Protein AF-A0A535X3W3-F1 (afdb_monomer)

Solvent-accessible surface area (backbone atoms only — not comparable to full-atom values): 7397 Å² total; per-residue (Å²): 134,86,82,69,68,71,63,60,55,57,52,49,55,54,51,51,53,52,50,52,51,52,51,51,50,51,51,53,51,51,52,51,52,49,53,52,49,50,58,52,49,53,58,47,47,48,68,76,55,62,75,70,70,44,73,43,76,76,86,90,43,33,30,26,40,31,71,44,58,53,70,74,70,71,44,76,45,76,47,63,90,98,48,28,25,73,81,39,54,78,69,50,43,63,63,50,21,76,76,15,16,29,31,32,32,21,58,62,62,25,76,80,12,37,67,57,76,82,79,91,43,73,74,55,53,65,70,76,102

Secondary structure (DSSP, 8-state):
-PPPHHHHHHHHHHHHHHHHHHHHHHHHHHHHHHHHHHHHHHHHHHHHSPPSSEEEESSSSEEEEEEES-SSSPEEEE--TT--THHHHTTTHHHHTTTS-EEEE--TTSTTSPPPPSS--HHHHHHH-

pLDDT: mean 90.72, std 10.89, range [52.28, 98.62]

Sequence (129 aa):
MPRNPARHWRTRIGQIGRGLIVALGLLVVLGGVGAVYESVAEAADVRAFPPPGGMIDVGGYRLHLNCVGAGSPTVVIEAGWGDSSGSWSSWVQPGVARTTRVCTYDRAGMGYSDSGPLPRTADRFAREL

Structure (mmCIF, N/CA/C/O backbone):
data_AF-A0A535X3W3-F1
#
_entry.id   AF-A0A535X3W3-F1
#
loop_
_atom_site.group_PDB
_atom_site.id
_atom_site.type_symbol
_atom_site.label_atom_id
_atom_site.label_alt_id
_atom_site.label_comp_id
_atom_site.label_as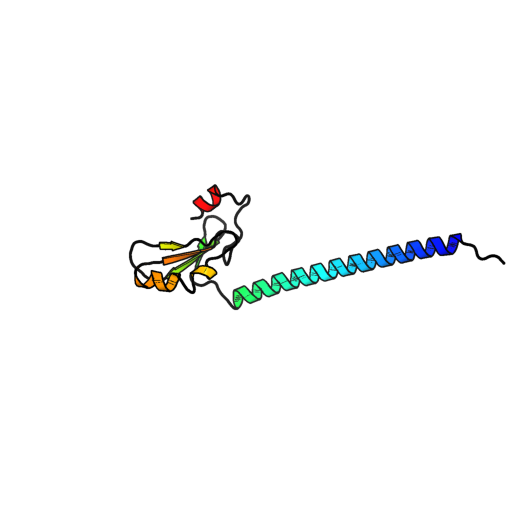ym_id
_atom_site.label_entity_id
_atom_site.label_seq_id
_atom_site.pdbx_PDB_ins_code
_atom_site.Cartn_x
_atom_site.Cartn_y
_atom_site.Cartn_z
_atom_site.occupancy
_atom_site.B_iso_or_equiv
_atom_site.auth_seq_id
_atom_site.auth_comp_id
_atom_site.auth_asym_id
_atom_site.auth_atom_id
_atom_site.pdbx_PDB_model_num
ATOM 1 N N . MET A 1 1 ? 44.711 24.509 -56.610 1.00 52.28 1 MET A N 1
ATOM 2 C CA . MET A 1 1 ? 43.778 23.355 -56.574 1.00 52.28 1 MET A CA 1
ATOM 3 C C . MET A 1 1 ? 42.605 23.687 -55.652 1.00 52.28 1 MET A C 1
ATOM 5 O O . MET A 1 1 ? 42.855 23.872 -54.464 1.00 52.28 1 MET A O 1
ATOM 9 N N . PRO A 1 2 ? 41.360 23.826 -56.146 1.00 58.44 2 PRO A N 1
ATOM 10 C CA . PRO A 1 2 ? 40.219 24.142 -55.288 1.00 58.44 2 PRO A CA 1
ATOM 11 C C . PRO A 1 2 ? 39.784 22.903 -54.487 1.00 58.44 2 PRO A C 1
ATOM 13 O O . PRO A 1 2 ? 39.638 21.808 -55.030 1.00 58.44 2 PRO A O 1
ATOM 16 N N . ARG A 1 3 ? 39.609 23.057 -53.170 1.00 61.50 3 ARG A N 1
ATOM 17 C CA . ARG A 1 3 ? 39.137 21.985 -52.278 1.00 61.50 3 ARG A CA 1
ATOM 18 C C . ARG A 1 3 ? 37.646 21.723 -52.536 1.00 61.50 3 ARG A C 1
ATOM 20 O O . ARG A 1 3 ? 36.840 22.635 -52.408 1.00 61.50 3 ARG A O 1
ATOM 27 N N . ASN A 1 4 ? 37.283 20.482 -52.872 1.00 56.00 4 ASN A N 1
ATOM 28 C CA . ASN A 1 4 ? 35.902 20.079 -53.175 1.00 56.00 4 ASN A CA 1
ATOM 29 C C . ASN A 1 4 ? 34.976 20.204 -51.934 1.00 56.00 4 ASN A C 1
ATOM 31 O O . ASN A 1 4 ? 35.195 19.492 -50.944 1.00 56.00 4 ASN A O 1
ATOM 35 N N . PRO A 1 5 ? 33.927 21.050 -51.974 1.00 60.56 5 PRO A N 1
ATOM 36 C CA . PRO A 1 5 ? 33.033 21.279 -50.844 1.00 60.56 5 PRO A CA 1
ATOM 37 C C . PRO A 1 5 ? 32.089 20.097 -50.530 1.00 60.56 5 PRO A C 1
ATOM 39 O O . PRO A 1 5 ? 31.682 19.898 -49.390 1.00 60.56 5 PRO A O 1
ATOM 42 N N . ALA A 1 6 ? 31.798 19.216 -51.487 1.00 60.09 6 ALA A N 1
ATOM 43 C CA . ALA A 1 6 ? 30.881 1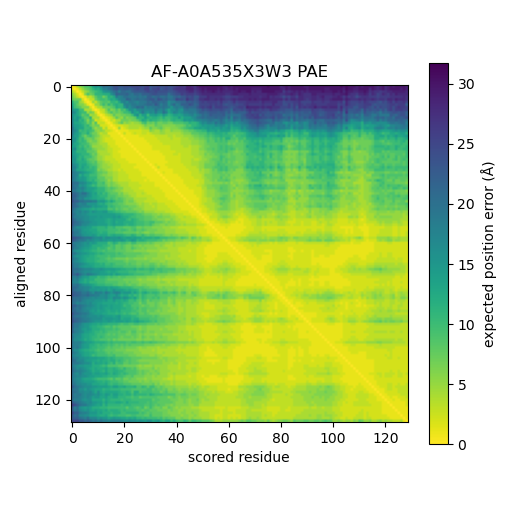8.095 -51.251 1.00 60.09 6 ALA A CA 1
ATOM 44 C C . ALA A 1 6 ? 31.440 17.043 -50.267 1.00 60.09 6 ALA A C 1
ATOM 46 O O . ALA A 1 6 ? 30.690 16.309 -49.619 1.00 60.09 6 ALA A O 1
ATOM 47 N N . ARG A 1 7 ? 32.771 16.966 -50.118 1.00 59.34 7 ARG A N 1
ATOM 48 C CA . ARG A 1 7 ? 33.431 15.972 -49.258 1.00 59.34 7 ARG A CA 1
ATOM 49 C C . ARG A 1 7 ? 33.328 16.311 -47.768 1.00 59.34 7 ARG A C 1
ATOM 51 O O . ARG A 1 7 ? 33.191 15.393 -46.968 1.00 59.34 7 ARG A O 1
ATOM 58 N N . HIS A 1 8 ? 33.340 17.596 -47.397 1.00 55.44 8 HIS A N 1
ATOM 59 C CA . HIS A 1 8 ? 33.221 18.005 -45.990 1.00 55.44 8 HIS A CA 1
ATOM 60 C C . HIS A 1 8 ? 31.779 17.905 -45.467 1.00 55.44 8 HIS A C 1
ATOM 62 O O . HIS A 1 8 ? 31.572 17.638 -44.284 1.00 55.44 8 HIS A O 1
ATOM 68 N N . TRP A 1 9 ? 30.782 18.072 -46.342 1.00 57.53 9 TRP A N 1
ATOM 69 C CA . TRP A 1 9 ? 29.365 17.938 -45.996 1.00 57.53 9 TRP A CA 1
ATOM 70 C C . TRP A 1 9 ? 29.004 16.489 -45.627 1.00 57.53 9 TRP A C 1
ATOM 72 O O . TRP A 1 9 ? 28.395 16.236 -44.588 1.00 57.53 9 TRP A O 1
ATOM 82 N N . ARG A 1 10 ? 29.458 15.510 -46.424 1.00 62.44 10 ARG A N 1
ATOM 83 C CA . ARG A 1 10 ? 29.199 14.075 -46.185 1.00 62.44 10 ARG A CA 1
ATOM 84 C C . ARG A 1 10 ? 29.857 13.554 -44.901 1.00 62.44 10 ARG A C 1
ATOM 86 O O . ARG A 1 10 ? 29.255 12.753 -44.191 1.00 62.44 10 ARG A O 1
ATOM 93 N N . THR A 1 11 ? 31.059 14.026 -44.563 1.00 64.94 11 THR A N 1
ATOM 94 C CA . THR A 1 11 ? 31.745 13.633 -43.319 1.00 64.94 11 THR A CA 1
ATOM 95 C C . THR A 1 11 ? 31.099 14.237 -42.075 1.00 64.94 11 THR A C 1
ATOM 97 O O . THR A 1 11 ? 31.020 13.556 -41.057 1.00 64.94 11 THR A O 1
ATOM 100 N N . ARG A 1 12 ? 30.587 15.474 -42.156 1.00 68.44 12 ARG A N 1
ATOM 101 C CA . ARG A 1 12 ? 29.890 16.131 -41.038 1.00 68.44 12 ARG A CA 1
ATOM 102 C C . ARG A 1 12 ? 28.556 15.453 -40.711 1.00 68.44 12 ARG A C 1
ATOM 104 O O . ARG A 1 12 ? 28.289 15.209 -39.541 1.00 68.44 12 ARG A O 1
ATOM 111 N N . ILE A 1 13 ? 27.773 15.053 -41.719 1.00 74.62 13 ILE A N 1
ATOM 112 C CA . ILE A 1 13 ? 26.534 14.273 -41.512 1.00 74.62 13 ILE A CA 1
ATOM 113 C C . ILE A 1 13 ? 26.830 12.921 -40.843 1.00 74.62 13 ILE A C 1
ATOM 115 O O . ILE A 1 13 ? 26.158 12.547 -39.884 1.00 74.62 13 ILE A O 1
ATOM 119 N N . GLY A 1 14 ? 27.867 12.205 -41.293 1.00 74.25 14 GLY A N 1
ATOM 120 C CA . GLY A 1 14 ? 28.263 10.929 -40.685 1.00 74.25 14 GLY A CA 1
ATOM 121 C C . GLY A 1 14 ? 28.781 11.063 -39.245 1.00 74.25 14 GLY A C 1
ATOM 122 O O . GLY A 1 14 ? 28.538 10.186 -38.418 1.00 74.25 14 GLY A O 1
ATOM 123 N N . GLN A 1 15 ? 29.466 12.164 -38.924 1.00 77.75 15 GLN A N 1
ATOM 124 C CA . GLN A 1 15 ? 29.920 12.470 -37.562 1.00 77.75 15 GLN A CA 1
ATOM 125 C C . GLN A 1 15 ? 28.752 12.802 -36.624 1.00 77.75 15 GLN A C 1
ATOM 127 O O . GLN A 1 15 ? 28.727 12.296 -35.505 1.00 77.75 15 GLN A O 1
ATOM 132 N N . ILE A 1 16 ? 27.765 13.575 -37.088 1.00 84.94 16 ILE A N 1
ATOM 133 C CA . ILE A 1 16 ? 26.547 13.876 -36.319 1.00 84.94 16 ILE A CA 1
ATOM 134 C C . ILE A 1 16 ? 25.748 12.592 -36.057 1.00 84.94 16 ILE A C 1
ATOM 136 O O . ILE A 1 16 ? 25.382 12.330 -34.916 1.00 84.94 16 ILE A O 1
ATOM 140 N N . GLY A 1 17 ? 25.548 11.746 -37.075 1.00 85.94 17 GLY A N 1
ATOM 141 C CA . GLY A 1 17 ? 24.847 10.466 -36.915 1.00 85.94 17 GLY A CA 1
ATOM 142 C C . GLY A 1 17 ? 25.527 9.529 -35.909 1.00 85.94 17 GLY A C 1
ATOM 143 O O . GLY A 1 17 ? 24.862 8.953 -35.053 1.00 85.94 17 GLY A O 1
ATOM 144 N N . ARG A 1 18 ? 26.864 9.434 -35.941 1.00 90.81 18 ARG A N 1
ATOM 145 C CA . ARG A 1 18 ? 27.639 8.685 -34.934 1.00 90.81 18 ARG A CA 1
ATOM 146 C C . ARG A 1 18 ? 27.489 9.268 -33.529 1.00 90.81 18 ARG A C 1
ATOM 148 O O . ARG A 1 18 ? 27.309 8.504 -32.587 1.00 90.81 18 ARG A O 1
ATOM 155 N N . GLY A 1 19 ? 27.531 10.594 -33.394 1.00 92.69 19 GLY A N 1
ATOM 156 C CA . GLY A 1 19 ? 27.316 11.274 -32.115 1.00 92.69 19 GLY A CA 1
ATOM 157 C C . GLY A 1 19 ? 25.935 10.986 -31.523 1.00 92.69 19 GLY A C 1
ATOM 158 O O . GLY A 1 19 ? 25.837 10.665 -30.343 1.00 92.69 19 GLY A O 1
ATOM 159 N N . LEU A 1 20 ? 24.884 11.011 -32.348 1.00 95.62 20 LEU A N 1
ATOM 160 C CA . LEU A 1 20 ? 23.515 10.694 -31.925 1.00 95.62 20 LEU A CA 1
ATOM 161 C C . LEU A 1 20 ? 23.358 9.236 -31.475 1.00 95.62 20 LEU A C 1
ATOM 163 O O . LEU A 1 20 ? 22.709 8.985 -30.465 1.00 95.62 20 LEU A O 1
ATOM 167 N N . ILE A 1 21 ? 23.979 8.282 -32.175 1.00 96.06 21 ILE A N 1
ATOM 168 C CA . ILE A 1 21 ? 23.950 6.862 -31.782 1.00 96.06 21 ILE A CA 1
ATOM 169 C C . ILE A 1 21 ? 24.644 6.656 -30.433 1.00 96.06 21 ILE A C 1
ATOM 171 O O . ILE A 1 21 ? 24.117 5.951 -29.577 1.00 96.06 21 ILE A O 1
ATOM 175 N N . VAL A 1 22 ? 25.805 7.285 -30.223 1.00 96.69 22 VAL A N 1
ATOM 176 C CA . VAL A 1 22 ? 26.514 7.212 -28.937 1.00 96.69 22 VAL A CA 1
ATOM 177 C C . VAL A 1 22 ? 25.677 7.839 -27.825 1.00 96.69 22 VAL A C 1
ATOM 179 O O . VAL A 1 22 ? 25.529 7.229 -26.770 1.00 96.69 22 VAL A O 1
ATOM 182 N N . ALA A 1 23 ? 25.086 9.012 -28.062 1.00 96.94 23 ALA A N 1
ATOM 183 C CA . ALA A 1 23 ? 24.228 9.674 -27.083 1.00 96.94 23 ALA A CA 1
ATOM 184 C C . ALA A 1 23 ? 23.010 8.812 -26.715 1.00 96.94 23 ALA A C 1
ATOM 186 O O . ALA A 1 23 ? 22.717 8.636 -25.536 1.00 96.94 23 ALA A O 1
ATOM 187 N N . LEU A 1 24 ? 22.346 8.211 -27.708 1.00 97.69 24 LEU A N 1
ATOM 188 C CA . LEU A 1 24 ? 21.231 7.294 -27.479 1.00 97.69 24 LEU A CA 1
ATOM 189 C C . LEU A 1 24 ? 21.671 6.052 -26.693 1.00 97.69 24 LEU A C 1
ATOM 191 O O . LEU A 1 24 ? 20.998 5.662 -25.745 1.00 97.69 24 LEU A O 1
ATOM 195 N N . GLY A 1 25 ? 22.818 5.464 -27.041 1.00 97.81 25 GLY A N 1
ATOM 196 C CA . GLY A 1 25 ? 23.385 4.334 -26.306 1.00 97.81 25 GLY A CA 1
ATOM 197 C C . GLY A 1 25 ? 23.667 4.675 -24.842 1.00 97.81 25 GLY A C 1
ATOM 198 O O . GLY A 1 25 ? 23.304 3.906 -23.957 1.00 97.81 25 GLY A O 1
ATOM 199 N N . LEU A 1 26 ? 24.239 5.852 -24.570 1.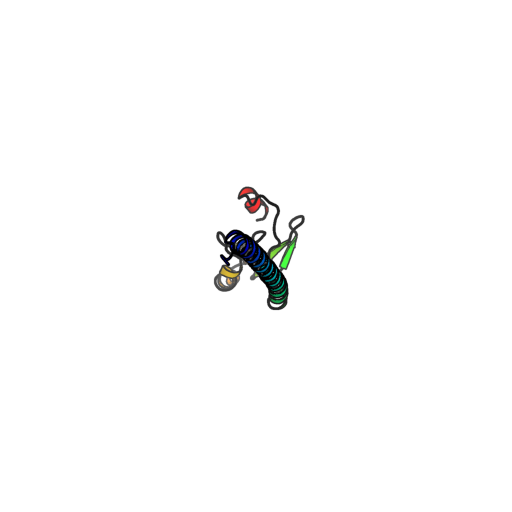00 98.12 26 LEU A N 1
ATOM 200 C CA . LEU A 1 26 ? 24.482 6.328 -23.206 1.00 98.12 26 LEU A CA 1
ATOM 201 C C . LEU A 1 26 ? 23.182 6.535 -22.422 1.00 98.12 26 LEU A C 1
ATOM 203 O O . LEU A 1 26 ? 23.124 6.163 -21.254 1.00 98.12 26 LEU A O 1
ATOM 207 N N . LEU A 1 27 ? 22.134 7.073 -23.053 1.00 98.12 27 LEU A N 1
ATOM 208 C CA . LEU A 1 27 ? 20.822 7.229 -22.417 1.00 98.12 27 LEU A CA 1
ATOM 209 C C . LEU A 1 27 ? 20.189 5.878 -22.068 1.00 98.12 27 LEU A C 1
ATOM 211 O O . LEU A 1 27 ? 19.656 5.723 -20.972 1.00 98.12 27 LEU A O 1
ATOM 215 N N . VAL A 1 28 ? 20.288 4.888 -22.960 1.00 98.19 28 VAL A N 1
ATOM 216 C CA . VAL A 1 28 ? 19.799 3.524 -22.698 1.00 98.19 28 VAL A CA 1
ATOM 217 C C . VAL A 1 28 ? 20.572 2.880 -21.548 1.00 98.19 28 VAL A C 1
ATOM 219 O O . VAL A 1 28 ? 19.961 2.291 -20.661 1.00 98.19 28 VAL A O 1
ATOM 222 N N . VAL A 1 29 ? 21.901 3.025 -21.523 1.00 98.12 29 VAL A N 1
ATOM 223 C CA . VAL A 1 29 ? 22.732 2.512 -20.425 1.00 98.12 29 VAL A CA 1
ATOM 224 C C . VAL A 1 29 ? 22.363 3.185 -19.106 1.00 98.12 29 VAL A C 1
ATOM 226 O O . VAL A 1 29 ? 22.166 2.490 -18.115 1.00 98.12 29 VAL A O 1
ATOM 229 N N . LEU A 1 30 ? 22.216 4.512 -19.086 1.00 98.06 30 LEU A N 1
ATOM 230 C CA . LEU A 1 30 ? 21.840 5.248 -17.879 1.00 98.06 30 LEU A CA 1
ATOM 231 C C . LEU A 1 30 ? 20.458 4.822 -17.364 1.00 98.06 30 LEU A C 1
ATOM 233 O O . LEU A 1 30 ? 20.308 4.575 -16.171 1.00 98.06 30 LEU A O 1
ATOM 237 N N . GLY A 1 31 ? 19.473 4.684 -18.257 1.00 98.00 31 GLY A N 1
ATOM 238 C CA . GLY A 1 31 ? 18.139 4.197 -17.905 1.00 98.00 31 GLY A CA 1
ATOM 239 C C . GLY A 1 31 ? 18.162 2.765 -17.367 1.00 98.00 31 GLY A C 1
ATOM 240 O O . GLY A 1 31 ? 17.531 2.481 -16.354 1.00 98.00 31 GLY A O 1
ATOM 241 N N . GLY A 1 32 ? 18.947 1.879 -17.988 1.00 98.00 32 GLY A N 1
ATOM 242 C CA . GLY A 1 32 ? 19.130 0.505 -17.519 1.00 98.00 32 GLY A CA 1
ATOM 243 C C . GLY A 1 32 ? 19.788 0.430 -16.139 1.00 98.00 32 GLY A C 1
ATOM 244 O O . GLY A 1 32 ? 19.315 -0.304 -15.276 1.00 98.00 32 GLY A O 1
ATOM 245 N N . VAL A 1 33 ? 20.837 1.224 -15.900 1.00 98.12 33 VAL A N 1
ATOM 246 C CA . VAL A 1 33 ? 21.478 1.335 -14.578 1.00 98.12 33 VAL A CA 1
ATOM 247 C C . VAL A 1 33 ? 20.491 1.864 -13.539 1.00 98.12 33 VAL A C 1
ATOM 249 O O . VAL A 1 33 ? 20.424 1.309 -12.446 1.00 98.12 33 VAL A O 1
ATOM 252 N N . GLY A 1 34 ? 19.703 2.886 -13.885 1.00 97.81 34 GLY A N 1
ATOM 253 C CA . GLY A 1 34 ? 18.662 3.431 -13.013 1.00 97.81 34 GLY A CA 1
ATOM 254 C C . GLY A 1 34 ? 17.620 2.385 -12.616 1.00 97.81 34 GLY A C 1
ATOM 255 O O . GLY A 1 34 ? 17.368 2.212 -11.430 1.00 97.81 34 GLY A O 1
ATOM 256 N N . ALA A 1 35 ? 17.092 1.626 -13.580 1.00 96.69 35 ALA A N 1
ATOM 257 C CA . ALA A 1 35 ? 16.097 0.584 -13.319 1.00 96.69 35 ALA A CA 1
ATOM 258 C C . ALA A 1 35 ? 16.647 -0.556 -12.443 1.00 96.69 35 ALA A C 1
ATOM 260 O O . ALA A 1 35 ? 15.974 -1.027 -11.527 1.00 96.69 35 ALA A O 1
ATOM 261 N N . VAL A 1 36 ? 17.892 -0.989 -12.687 1.00 97.31 36 VAL A N 1
ATOM 262 C CA . VAL A 1 36 ? 18.535 -1.995 -11.828 1.00 97.31 36 VAL A CA 1
ATOM 263 C C . VAL A 1 36 ? 18.731 -1.442 -10.421 1.00 97.31 36 VAL A C 1
ATOM 265 O O . VAL A 1 36 ? 18.397 -2.124 -9.455 1.00 97.31 36 VAL A O 1
ATOM 268 N N . TYR A 1 37 ? 19.232 -0.212 -10.295 1.00 97.12 37 TYR A N 1
ATOM 269 C CA . TYR A 1 37 ? 19.415 0.432 -8.999 1.00 97.12 37 TYR A CA 1
ATOM 270 C C . TYR A 1 37 ? 18.101 0.509 -8.213 1.00 97.12 37 TYR A C 1
ATOM 272 O O . TYR A 1 37 ? 18.079 0.079 -7.065 1.00 97.12 37 TYR A O 1
ATOM 280 N N . GLU A 1 38 ? 17.017 0.975 -8.840 1.00 95.44 38 GLU A N 1
ATOM 281 C CA . GLU A 1 38 ? 15.686 1.060 -8.227 1.00 95.44 38 GLU A CA 1
ATOM 282 C C . GLU A 1 38 ? 15.210 -0.312 -7.732 1.00 95.44 38 GLU A C 1
ATOM 284 O O . GLU A 1 38 ? 14.902 -0.460 -6.554 1.00 95.44 38 GLU A O 1
ATOM 289 N N . SER A 1 39 ? 15.275 -1.345 -8.579 1.00 93.44 39 SER A N 1
ATOM 290 C CA . SER A 1 39 ? 14.842 -2.699 -8.198 1.00 93.44 39 SER A CA 1
ATOM 291 C C . SER A 1 39 ? 15.642 -3.302 -7.032 1.00 93.44 39 SER A C 1
ATOM 293 O O . SER A 1 39 ? 15.100 -4.024 -6.194 1.00 93.44 39 SER A O 1
ATOM 295 N N . VAL A 1 40 ? 16.948 -3.016 -6.961 1.00 94.56 40 VAL A N 1
ATOM 296 C CA . VAL A 1 40 ? 17.817 -3.499 -5.880 1.00 94.56 40 VAL A CA 1
ATOM 297 C C . VAL A 1 40 ? 17.580 -2.705 -4.598 1.00 94.56 40 VAL A C 1
ATOM 299 O O . VAL A 1 40 ? 17.551 -3.300 -3.521 1.00 94.56 40 VAL A O 1
ATOM 302 N N . ALA A 1 41 ? 17.413 -1.386 -4.709 1.00 93.88 41 ALA A N 1
ATOM 303 C CA . ALA A 1 41 ? 17.136 -0.506 -3.582 1.00 93.88 41 ALA A CA 1
ATOM 304 C C . ALA A 1 41 ? 15.787 -0.847 -2.935 1.00 93.88 41 ALA A C 1
ATOM 306 O O . ALA A 1 41 ? 15.746 -1.072 -1.731 1.00 93.88 41 ALA A O 1
ATOM 307 N N . GLU A 1 42 ? 14.727 -1.025 -3.727 1.00 88.19 42 GLU A N 1
ATOM 308 C CA . GLU A 1 42 ? 13.403 -1.432 -3.237 1.00 88.19 42 GLU A CA 1
ATOM 309 C C . GLU A 1 42 ? 13.468 -2.771 -2.485 1.00 88.19 42 GLU A C 1
ATOM 311 O O . GLU A 1 42 ? 12.972 -2.908 -1.364 1.00 88.19 42 GLU A O 1
ATOM 316 N N . 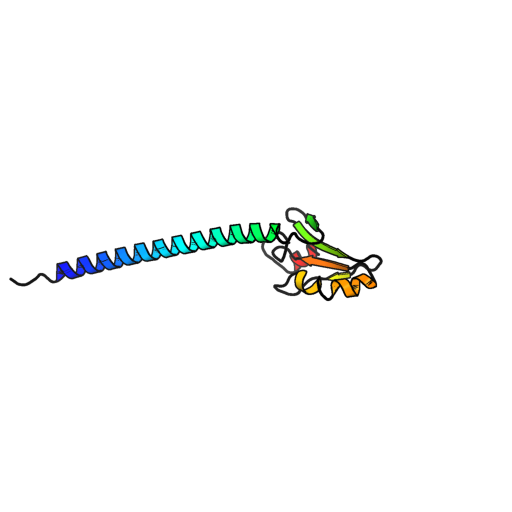ALA A 1 43 ? 14.161 -3.763 -3.054 1.00 87.44 43 ALA A N 1
ATOM 317 C CA . ALA A 1 43 ? 14.342 -5.057 -2.403 1.00 87.44 43 ALA A CA 1
ATOM 318 C C . ALA A 1 43 ? 15.162 -4.968 -1.104 1.00 87.44 43 ALA A C 1
ATOM 320 O O . ALA A 1 43 ? 14.971 -5.788 -0.200 1.00 87.44 43 ALA A O 1
ATOM 321 N N . ALA A 1 44 ? 16.097 -4.021 -1.008 1.00 91.56 44 ALA A N 1
ATOM 322 C CA . ALA A 1 44 ? 16.853 -3.763 0.211 1.00 91.56 44 ALA A CA 1
ATOM 323 C C . ALA A 1 44 ? 15.989 -3.058 1.268 1.00 91.56 44 ALA A C 1
ATOM 325 O O . ALA A 1 44 ? 16.009 -3.475 2.427 1.00 91.56 44 ALA A O 1
ATOM 326 N N . ASP A 1 45 ? 15.184 -2.074 0.868 1.00 89.38 45 ASP A N 1
ATOM 327 C CA . ASP A 1 45 ? 14.290 -1.325 1.752 1.00 89.38 45 ASP A CA 1
ATOM 328 C C . ASP A 1 45 ? 13.235 -2.235 2.386 1.00 89.38 45 ASP A C 1
ATOM 330 O O . ASP A 1 45 ? 13.079 -2.225 3.605 1.00 89.38 45 ASP A O 1
ATOM 334 N N . VAL A 1 46 ? 12.598 -3.120 1.610 1.00 85.12 46 VAL A N 1
ATOM 335 C CA . VAL A 1 46 ? 11.630 -4.105 2.139 1.00 85.12 46 VAL A CA 1
ATOM 336 C C . VAL A 1 46 ? 12.262 -5.034 3.184 1.00 85.12 46 VAL A C 1
ATOM 338 O O . VAL A 1 46 ? 11.598 -5.466 4.128 1.00 85.12 46 VAL A O 1
ATOM 341 N N . ARG A 1 47 ? 13.555 -5.357 3.045 1.00 87.62 47 ARG A N 1
ATOM 342 C CA . ARG A 1 47 ? 14.282 -6.190 4.020 1.00 87.62 47 ARG A CA 1
ATOM 343 C C . ARG A 1 47 ? 14.670 -5.408 5.269 1.00 87.62 47 ARG A C 1
ATOM 345 O O . ARG A 1 47 ? 14.659 -5.978 6.357 1.00 87.62 47 ARG A O 1
ATOM 352 N N . ALA A 1 48 ? 15.052 -4.144 5.111 1.00 92.12 48 ALA A N 1
ATOM 353 C CA . ALA A 1 48 ? 15.433 -3.274 6.218 1.00 92.12 48 ALA A CA 1
ATOM 354 C C . ALA A 1 48 ? 14.215 -2.824 7.042 1.00 92.12 48 ALA A C 1
ATOM 356 O O . ALA A 1 48 ? 14.314 -2.687 8.262 1.00 92.12 48 ALA A O 1
ATOM 357 N N . PHE A 1 49 ? 13.068 -2.646 6.385 1.00 88.50 49 PHE A N 1
ATOM 358 C CA . PHE A 1 49 ? 11.826 -2.138 6.960 1.00 88.50 49 PHE A CA 1
ATOM 359 C C . PHE A 1 49 ? 10.661 -3.076 6.612 1.00 88.50 49 PHE A C 1
ATOM 361 O O . PHE A 1 49 ? 9.836 -2.759 5.753 1.00 88.50 49 PHE A O 1
ATOM 368 N N . PRO A 1 50 ? 10.582 -4.259 7.247 1.00 89.44 50 PRO A N 1
ATOM 369 C CA . PRO A 1 50 ? 9.492 -5.185 6.982 1.00 89.44 50 PRO A CA 1
ATOM 370 C C . PRO A 1 50 ? 8.135 -4.572 7.379 1.00 89.44 50 PRO A C 1
ATOM 372 O O . PRO A 1 50 ? 8.060 -3.843 8.375 1.00 89.44 50 PRO A O 1
ATOM 375 N N . PRO A 1 51 ? 7.049 -4.897 6.651 1.00 90.19 51 PRO A N 1
ATOM 376 C CA . PRO A 1 51 ? 5.717 -4.385 6.948 1.00 90.19 51 PRO A CA 1
ATOM 377 C C . PRO A 1 51 ? 5.285 -4.735 8.380 1.00 90.19 51 PRO A C 1
ATOM 379 O O . PRO A 1 51 ? 5.309 -5.913 8.750 1.00 90.19 51 PRO A O 1
ATOM 382 N N . PRO A 1 52 ? 4.831 -3.763 9.193 1.00 92.69 52 PRO A N 1
ATOM 383 C CA . PRO A 1 52 ? 4.246 -4.063 10.496 1.00 92.69 52 PRO A CA 1
ATOM 384 C C . PRO A 1 52 ? 2.905 -4.787 10.321 1.00 92.69 52 PRO A C 1
ATOM 386 O O . PRO A 1 52 ? 2.136 -4.440 9.436 1.00 92.69 52 PRO A O 1
ATOM 389 N N . GLY A 1 53 ? 2.570 -5.762 11.163 1.00 94.12 53 GLY A N 1
ATOM 390 C CA . GLY A 1 53 ? 1.328 -6.527 10.997 1.00 94.12 53 GLY A CA 1
ATOM 391 C C . GLY A 1 53 ? 1.483 -7.667 9.988 1.00 94.12 53 GLY A C 1
ATOM 392 O O . GLY A 1 53 ? 2.348 -8.520 10.176 1.00 94.12 53 GLY A O 1
ATOM 393 N N . GLY A 1 54 ? 0.621 -7.735 8.968 1.00 95.12 54 GLY A N 1
ATOM 394 C CA . GLY A 1 54 ? 0.602 -8.865 8.037 1.00 95.12 54 GLY A CA 1
ATOM 395 C C . GLY A 1 54 ? 0.106 -8.545 6.628 1.00 95.12 54 GLY A C 1
ATOM 396 O O . GLY A 1 54 ? -0.513 -7.515 6.379 1.00 95.12 54 GLY A O 1
ATOM 397 N N . MET A 1 55 ? 0.384 -9.478 5.715 1.00 96.31 55 MET A N 1
ATOM 398 C CA . MET A 1 55 ? -0.067 -9.467 4.322 1.00 96.31 55 MET A CA 1
ATOM 399 C C . MET A 1 55 ? -1.225 -10.457 4.158 1.00 96.31 55 MET A C 1
ATOM 401 O O . MET A 1 55 ? -1.050 -11.649 4.409 1.00 96.31 55 MET A O 1
ATOM 405 N N . ILE A 1 56 ? -2.395 -9.975 3.746 1.00 95.88 56 ILE A N 1
ATOM 406 C CA . ILE A 1 56 ? -3.645 -10.733 3.646 1.00 95.88 56 ILE A CA 1
ATOM 407 C C . ILE A 1 56 ? -3.945 -11.032 2.178 1.00 95.88 56 ILE A C 1
ATOM 409 O O . ILE A 1 56 ? -4.084 -10.106 1.388 1.00 95.88 56 ILE A O 1
ATOM 413 N N . ASP A 1 57 ? -4.047 -12.308 1.806 1.00 95.44 57 ASP A N 1
ATOM 414 C CA . ASP A 1 57 ? -4.454 -12.715 0.453 1.00 95.44 57 ASP A CA 1
ATOM 415 C C . ASP A 1 57 ? -5.940 -12.405 0.220 1.00 95.44 57 ASP A C 1
ATOM 417 O O . ASP A 1 57 ? -6.799 -12.837 0.992 1.00 95.44 57 ASP A O 1
ATOM 421 N N . VAL A 1 58 ? -6.231 -11.660 -0.849 1.00 93.75 58 VAL A N 1
ATOM 422 C CA . VAL A 1 58 ? -7.587 -11.259 -1.259 1.00 93.75 58 VAL A CA 1
ATOM 423 C C . VAL A 1 58 ? -7.999 -11.855 -2.611 1.00 93.75 58 VAL A C 1
ATOM 425 O O . VAL A 1 58 ? -8.856 -11.316 -3.310 1.00 93.75 58 VAL A O 1
ATOM 428 N N . GLY A 1 59 ? -7.409 -12.992 -2.988 1.00 89.69 59 GLY A N 1
ATOM 429 C CA . GLY A 1 59 ? -7.766 -13.731 -4.200 1.00 89.69 59 GLY A CA 1
ATOM 430 C C . GLY A 1 59 ? -6.822 -13.462 -5.368 1.00 89.69 59 GLY A C 1
ATOM 431 O O . GLY A 1 59 ? -7.274 -13.188 -6.480 1.00 89.69 59 GLY A O 1
ATOM 432 N N . GLY A 1 60 ? -5.511 -13.555 -5.119 1.00 92.94 60 GLY A N 1
ATOM 433 C CA . GLY A 1 60 ? -4.469 -13.500 -6.159 1.00 92.94 60 GLY A CA 1
ATOM 434 C C . GLY A 1 60 ? -3.445 -12.374 -6.000 1.00 92.94 60 GLY A C 1
ATOM 435 O O . GLY A 1 60 ? -2.491 -12.304 -6.769 1.00 92.94 60 GLY A O 1
ATOM 436 N N . TYR A 1 61 ? -3.632 -11.508 -5.009 1.00 95.44 61 TYR A N 1
ATOM 437 C CA . TYR A 1 61 ? -2.684 -10.489 -4.559 1.00 95.44 61 TYR A CA 1
ATOM 438 C C . TYR A 1 61 ? -2.915 -10.258 -3.068 1.00 95.44 61 TYR A C 1
ATOM 440 O O . TYR A 1 61 ? -3.976 -10.607 -2.540 1.00 95.44 61 TYR A O 1
ATOM 448 N N . ARG A 1 62 ? -1.918 -9.708 -2.377 1.00 96.62 62 ARG A N 1
ATOM 449 C CA . ARG A 1 62 ? -1.981 -9.508 -0.931 1.00 96.62 62 ARG A CA 1
ATOM 450 C C . ARG A 1 62 ? -2.082 -8.035 -0.577 1.00 96.62 62 ARG A C 1
ATOM 452 O O . ARG A 1 62 ? -1.382 -7.203 -1.151 1.00 96.62 62 ARG A O 1
ATOM 459 N N . LEU A 1 63 ? -2.905 -7.738 0.421 1.00 96.44 63 LEU A N 1
ATOM 460 C CA . LEU A 1 63 ? -3.031 -6.414 1.010 1.00 96.44 63 LEU A CA 1
ATOM 461 C C . LEU A 1 63 ? -2.363 -6.361 2.377 1.00 96.44 63 LEU A C 1
ATOM 463 O O . LEU A 1 63 ? -2.488 -7.279 3.184 1.00 96.44 63 LEU A O 1
ATOM 467 N N . HIS A 1 64 ? -1.660 -5.274 2.646 1.00 96.94 64 HIS A N 1
ATOM 468 C CA . HIS A 1 64 ? -1.074 -5.004 3.944 1.00 96.94 64 HIS A CA 1
ATOM 469 C C . HIS A 1 64 ? -2.136 -4.550 4.944 1.00 96.94 64 HIS A C 1
ATOM 471 O O . HIS A 1 64 ? -2.945 -3.670 4.649 1.00 96.94 64 HIS A O 1
ATOM 477 N N . LEU A 1 65 ? -2.115 -5.146 6.136 1.00 96.94 65 LEU A N 1
ATOM 478 C CA . LEU A 1 65 ? -2.994 -4.820 7.250 1.00 96.94 65 LEU A CA 1
ATOM 479 C C . LEU A 1 65 ? -2.204 -4.848 8.561 1.00 96.94 65 LEU A C 1
ATOM 481 O O . LEU A 1 65 ? -1.635 -5.870 8.951 1.00 96.94 65 LEU A O 1
ATOM 485 N N . ASN A 1 66 ? -2.247 -3.742 9.299 1.00 97.50 66 ASN A N 1
ATOM 486 C CA . ASN A 1 66 ? -1.679 -3.641 10.637 1.00 97.50 66 ASN A CA 1
ATOM 487 C C . ASN A 1 66 ? -2.770 -3.293 11.647 1.00 97.50 66 ASN A C 1
ATOM 489 O O . ASN A 1 66 ? -3.340 -2.206 11.585 1.00 97.50 66 ASN A O 1
ATOM 493 N N . CYS A 1 67 ? -3.034 -4.185 12.601 1.00 97.69 67 CYS A N 1
ATOM 494 C CA . CYS A 1 67 ? -4.036 -3.981 13.644 1.00 97.69 67 CYS A CA 1
ATOM 495 C C . CYS A 1 67 ? -3.402 -3.955 15.033 1.00 97.69 67 CYS A C 1
ATOM 497 O O . CYS A 1 67 ? -2.667 -4.869 15.401 1.00 97.69 67 CYS A O 1
ATOM 499 N N . VAL A 1 68 ? -3.785 -2.972 15.842 1.00 97.81 68 VAL A N 1
ATOM 500 C CA . VAL A 1 68 ? -3.365 -2.839 17.242 1.00 97.81 68 VAL A CA 1
ATOM 501 C C . VAL A 1 68 ? -4.569 -2.564 18.143 1.00 97.81 68 VAL A C 1
ATOM 503 O O . VAL A 1 68 ? -5.664 -2.242 17.674 1.00 97.81 68 VAL A O 1
ATOM 506 N N . GLY A 1 69 ? -4.370 -2.707 19.452 1.00 97.69 69 GLY A N 1
ATOM 507 C CA . GLY A 1 69 ? -5.456 -2.618 20.426 1.00 97.69 69 GLY A CA 1
ATOM 508 C C . GLY A 1 69 ? -6.404 -3.822 20.370 1.00 97.69 69 GLY A C 1
ATOM 509 O O . GLY A 1 69 ? -6.210 -4.786 19.621 1.00 97.69 69 GLY A O 1
ATOM 510 N N . ALA A 1 70 ? -7.442 -3.766 21.196 1.00 98.31 70 ALA A N 1
ATOM 511 C CA . ALA A 1 70 ? -8.434 -4.823 21.351 1.00 98.31 70 ALA A CA 1
ATOM 512 C C . ALA A 1 70 ? -9.807 -4.224 21.688 1.00 98.31 70 ALA A C 1
ATOM 514 O O . ALA A 1 70 ? -9.900 -3.065 22.085 1.00 98.31 70 ALA A O 1
ATOM 515 N N . GLY A 1 71 ? -10.866 -5.021 21.546 1.00 97.25 71 GLY A N 1
ATOM 516 C CA . GLY A 1 71 ? -12.239 -4.609 21.844 1.00 97.25 71 GLY A CA 1
ATOM 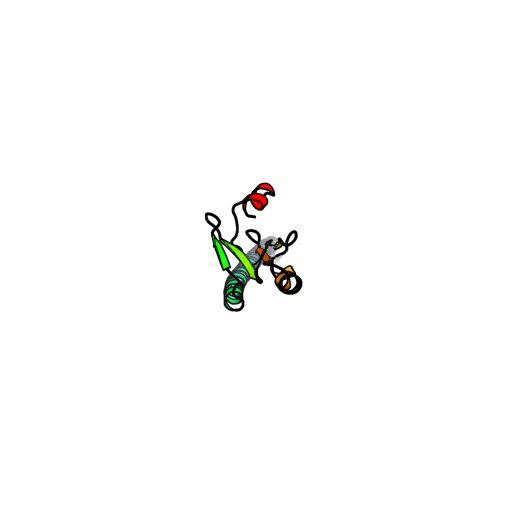517 C C .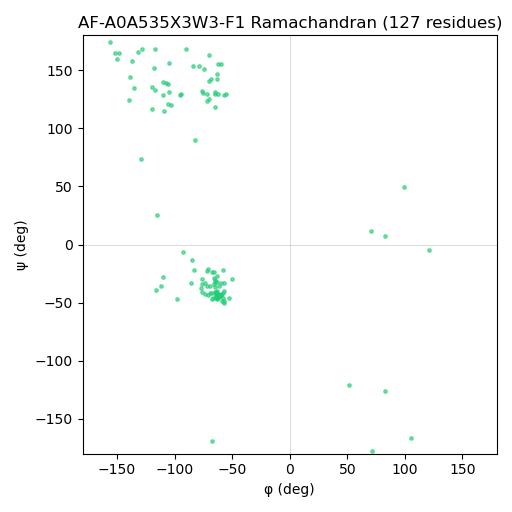 GLY A 1 71 ? -13.083 -4.337 20.600 1.00 97.25 71 GLY A C 1
ATOM 518 O O . GLY A 1 71 ? -12.728 -4.727 19.486 1.00 97.25 71 GLY A O 1
ATOM 519 N N . SER A 1 72 ? -14.230 -3.698 20.818 1.00 96.62 72 SER A N 1
ATOM 520 C CA . SER A 1 72 ? -15.246 -3.419 19.802 1.00 96.62 72 SER A CA 1
ATOM 521 C C . SER A 1 72 ? -15.815 -2.004 19.967 1.00 96.62 72 SER A C 1
ATOM 523 O O . SER A 1 72 ? -16.018 -1.586 21.109 1.00 96.62 72 SER A O 1
ATOM 525 N N . PRO A 1 73 ? -16.152 -1.300 18.869 1.00 97.06 73 PRO A N 1
ATOM 526 C CA . PRO A 1 73 ? -16.079 -1.747 17.473 1.00 97.06 73 PRO A CA 1
ATOM 527 C C . PRO A 1 73 ? -14.656 -1.689 16.909 1.00 97.06 73 PRO A C 1
ATOM 529 O O . PRO A 1 73 ? -13.850 -0.872 17.343 1.00 97.06 73 PRO A O 1
ATOM 532 N N . THR A 1 74 ? -14.347 -2.520 15.913 1.00 98.06 74 THR A N 1
ATOM 533 C CA . THR A 1 74 ? -13.084 -2.357 15.177 1.00 98.06 74 THR A CA 1
ATOM 534 C C . THR A 1 74 ? -13.167 -1.122 14.286 1.00 98.06 74 THR A C 1
ATOM 536 O O . THR A 1 74 ? -14.118 -0.976 13.523 1.00 98.06 74 THR A O 1
ATOM 539 N N . VAL A 1 75 ? -12.168 -0.250 14.379 1.00 98.00 75 VAL A N 1
ATOM 540 C CA . VAL A 1 75 ? -11.995 0.897 13.482 1.00 98.00 75 VAL A CA 1
ATOM 541 C C . VAL A 1 75 ? -11.036 0.502 12.364 1.00 98.00 75 VAL A C 1
ATOM 543 O O . VAL A 1 75 ? -9.942 0.016 12.641 1.00 98.00 75 VAL A O 1
ATOM 546 N N . VAL A 1 76 ? -11.419 0.725 11.109 1.00 96.38 76 VAL A N 1
ATOM 547 C CA . VAL A 1 76 ? -10.539 0.545 9.945 1.00 96.38 76 VAL A CA 1
ATOM 548 C C . VAL A 1 76 ? -10.221 1.921 9.371 1.00 96.38 76 VAL A C 1
ATOM 550 O O . VAL A 1 76 ? -11.126 2.723 9.151 1.00 96.38 76 VAL A O 1
ATOM 553 N N . ILE A 1 77 ? -8.936 2.206 9.176 1.00 96.31 77 ILE A N 1
ATOM 554 C CA . ILE A 1 77 ? -8.437 3.466 8.630 1.00 96.31 77 ILE A CA 1
ATOM 555 C C . ILE A 1 77 ? -7.897 3.198 7.226 1.00 96.31 77 ILE A C 1
ATOM 557 O O . ILE A 1 77 ? -6.895 2.499 7.063 1.00 96.31 77 ILE A O 1
ATOM 561 N N . GLU A 1 78 ? -8.556 3.796 6.237 1.00 93.00 78 GLU A N 1
ATOM 562 C CA . GL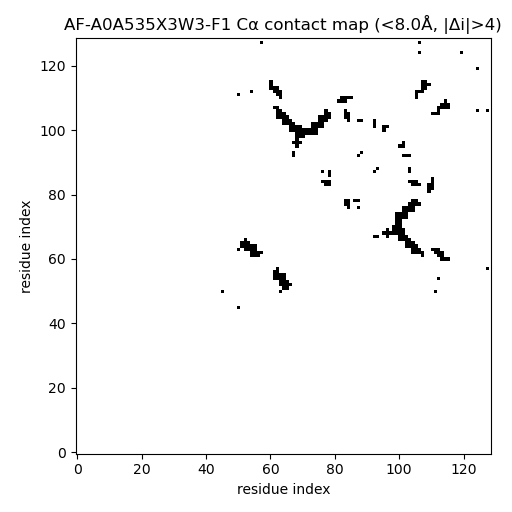U A 1 78 ? -8.069 3.923 4.865 1.00 93.00 78 GLU A CA 1
ATOM 563 C C . GLU A 1 78 ? -7.372 5.280 4.702 1.00 93.00 78 GLU A C 1
ATOM 565 O O . GLU A 1 78 ? -7.942 6.319 5.045 1.00 93.00 78 GLU A O 1
ATOM 570 N N . ALA A 1 79 ? -6.150 5.290 4.168 1.00 93.56 79 ALA A N 1
ATOM 571 C CA . ALA A 1 79 ? -5.454 6.534 3.845 1.00 93.56 79 ALA A CA 1
ATOM 572 C C . ALA A 1 79 ? -6.099 7.252 2.647 1.00 93.56 79 ALA A C 1
ATOM 574 O O . ALA A 1 79 ? -6.843 6.652 1.884 1.00 93.56 79 ALA A O 1
ATOM 575 N N . GLY A 1 80 ? -5.811 8.538 2.441 1.00 90.19 80 GLY A N 1
ATOM 576 C CA . GLY A 1 80 ? -6.361 9.311 1.320 1.00 90.19 80 GLY A CA 1
ATOM 577 C C . GLY A 1 80 ? -5.856 8.879 -0.068 1.00 90.19 80 GLY A C 1
ATOM 578 O O . GLY A 1 80 ? -5.226 7.833 -0.251 1.00 90.19 80 GLY A O 1
ATOM 579 N N . TRP A 1 81 ? -6.148 9.691 -1.087 1.00 89.06 81 TRP A N 1
ATOM 580 C CA . TRP A 1 81 ? -5.643 9.468 -2.446 1.00 89.06 81 TRP A CA 1
ATOM 581 C C . TRP A 1 81 ? -4.116 9.604 -2.498 1.00 89.06 81 TRP A C 1
ATOM 583 O O . TRP A 1 81 ? -3.577 10.612 -2.048 1.00 89.06 81 TRP A O 1
ATOM 593 N N . GLY A 1 82 ? -3.434 8.616 -3.085 1.00 86.88 82 GLY A N 1
ATOM 594 C CA . GLY A 1 82 ? -1.972 8.624 -3.225 1.00 86.88 82 GLY A CA 1
ATOM 595 C C . GLY A 1 82 ? -1.201 8.429 -1.915 1.00 86.88 82 GLY A C 1
ATOM 596 O O . GLY A 1 82 ? 0.008 8.630 -1.902 1.00 86.88 82 GLY A O 1
ATOM 597 N N . ASP A 1 83 ? -1.882 8.032 -0.839 1.00 92.94 83 ASP A N 1
ATOM 598 C CA . ASP A 1 83 ? -1.304 7.850 0.493 1.00 92.94 83 ASP A CA 1
ATOM 599 C C . ASP A 1 83 ? -1.393 6.382 0.966 1.00 92.94 83 ASP A C 1
ATOM 601 O O . ASP A 1 83 ? -2.082 5.555 0.360 1.00 92.94 83 ASP A O 1
ATOM 605 N N . SER A 1 84 ? -0.688 6.061 2.050 1.00 93.94 84 SER A N 1
ATOM 606 C CA . SER A 1 84 ? -0.587 4.726 2.650 1.00 93.94 84 SER A CA 1
ATOM 607 C C . SER A 1 84 ? -0.907 4.743 4.151 1.00 93.94 84 SER A C 1
ATOM 609 O O . SER A 1 84 ? -0.975 5.791 4.798 1.00 93.94 84 SER A O 1
ATOM 611 N N . SER A 1 85 ? -1.072 3.557 4.726 1.00 94.81 85 SER A N 1
ATOM 612 C CA . SER A 1 85 ? -1.256 3.284 6.151 1.00 94.81 85 SER A CA 1
ATOM 613 C C . SER A 1 85 ? -0.215 3.967 7.043 1.00 94.81 85 SER A C 1
ATOM 615 O O . SER A 1 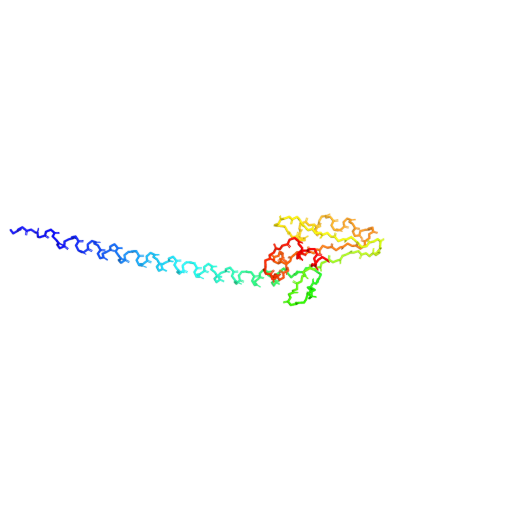85 ? -0.547 4.353 8.168 1.00 94.81 85 SER A O 1
ATOM 617 N N . GLY A 1 86 ? 1.005 4.188 6.537 1.00 93.19 86 GLY A N 1
ATOM 618 C CA . GLY A 1 86 ? 2.105 4.824 7.267 1.00 93.19 86 GLY A CA 1
ATOM 619 C C . GLY A 1 86 ? 1.776 6.223 7.798 1.00 93.19 86 GLY A C 1
ATOM 620 O O . GLY A 1 86 ? 2.201 6.588 8.898 1.00 93.19 86 GLY A O 1
ATOM 621 N N . SER A 1 87 ? 0.950 6.985 7.077 1.00 93.12 87 SER A N 1
ATOM 622 C CA . SER A 1 87 ? 0.527 8.333 7.483 1.00 93.12 87 SER A CA 1
ATOM 623 C C . SER A 1 87 ? -0.341 8.332 8.748 1.00 93.12 87 SER A C 1
ATOM 625 O O . SER A 1 87 ? -0.373 9.314 9.490 1.00 93.12 87 SER A O 1
ATOM 627 N N . TRP A 1 88 ? -0.999 7.208 9.046 1.00 95.12 88 TRP A N 1
ATOM 628 C CA . TRP A 1 88 ? -1.920 7.064 10.175 1.00 95.12 88 TRP A CA 1
ATOM 629 C C . TRP A 1 88 ? -1.376 6.168 11.292 1.00 95.12 88 TRP A C 1
ATOM 631 O O . TRP A 1 88 ? -1.730 6.373 12.460 1.00 95.12 88 TRP A O 1
ATOM 641 N N . SER A 1 89 ? -0.505 5.208 10.963 1.00 94.31 89 SER A N 1
ATOM 642 C CA . SER A 1 89 ? -0.011 4.187 11.897 1.00 94.31 89 SER A CA 1
ATOM 643 C C . SER A 1 89 ? 0.817 4.759 13.049 1.00 94.31 89 SER A C 1
ATOM 645 O O . SER A 1 89 ? 0.780 4.231 14.156 1.00 94.31 89 SER A O 1
ATOM 647 N N . SER A 1 90 ? 1.550 5.851 12.817 1.00 90.69 90 SER A N 1
ATOM 648 C CA . SER A 1 90 ? 2.486 6.396 13.813 1.00 90.69 90 SER A CA 1
ATOM 649 C C . SER A 1 90 ? 1.833 7.347 14.817 1.00 90.69 90 SER A C 1
ATOM 651 O O . SER A 1 90 ? 2.238 7.388 15.976 1.00 90.69 90 SER A O 1
ATOM 653 N N . TRP A 1 91 ? 0.816 8.106 14.398 1.00 90.81 91 TRP A N 1
ATOM 654 C CA . TRP A 1 91 ? 0.279 9.214 15.201 1.00 90.81 91 TRP A CA 1
ATOM 655 C C . TRP A 1 91 ? -1.170 9.007 15.641 1.00 90.81 91 TRP A C 1
ATOM 657 O O . TRP A 1 91 ? -1.518 9.325 16.778 1.00 90.81 91 TRP A O 1
ATOM 667 N N . VAL A 1 92 ? -2.021 8.453 14.773 1.00 96.50 92 VAL A N 1
ATOM 668 C CA . VAL A 1 92 ? -3.465 8.338 15.036 1.00 96.50 92 VAL A CA 1
ATOM 669 C C . VAL A 1 92 ? -3.819 6.954 15.563 1.00 96.50 92 VAL A C 1
ATOM 671 O O . VAL A 1 92 ? -4.499 6.837 16.585 1.00 96.50 92 VAL A O 1
ATOM 674 N N . GLN A 1 93 ? -3.309 5.904 14.914 1.00 97.81 93 GLN A N 1
ATOM 675 C CA . GLN A 1 93 ? -3.579 4.517 15.284 1.00 97.81 93 GLN A CA 1
ATOM 676 C C . GLN A 1 93 ? -3.295 4.229 16.774 1.00 97.81 93 GLN A C 1
ATOM 678 O O . GLN A 1 93 ? -4.185 3.688 17.433 1.00 97.81 93 GLN A O 1
ATOM 683 N N . PRO A 1 94 ? -2.160 4.646 17.378 1.00 97.50 94 PRO A N 1
ATOM 684 C CA . PRO A 1 94 ? -1.888 4.360 18.789 1.00 97.50 94 PRO A CA 1
ATOM 685 C C . PRO A 1 94 ? -2.867 5.064 19.736 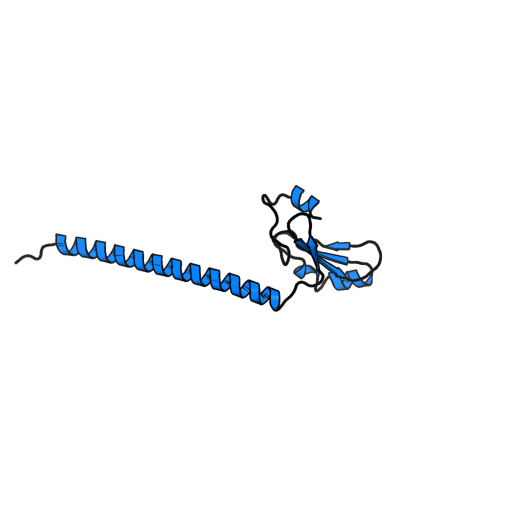1.00 97.50 94 PRO A C 1
ATOM 687 O O . PRO A 1 94 ? -3.152 4.563 20.822 1.00 97.50 94 PRO A O 1
ATOM 690 N N . GLY A 1 95 ? -3.400 6.221 19.331 1.00 97.81 95 GLY A N 1
ATOM 691 C CA . GLY A 1 95 ? -4.399 6.959 20.097 1.00 97.81 95 GLY A CA 1
ATOM 692 C C . GLY A 1 95 ? -5.736 6.227 20.167 1.00 97.81 95 GLY A C 1
ATOM 693 O O . GLY A 1 95 ? -6.291 6.080 21.256 1.00 97.81 95 GLY A O 1
ATOM 694 N N . VAL A 1 96 ? -6.213 5.729 19.022 1.00 98.12 96 VAL A N 1
ATOM 695 C CA . VAL A 1 96 ? -7.467 4.960 18.914 1.00 98.12 96 VAL A CA 1
ATOM 696 C C . VAL A 1 96 ? -7.336 3.588 19.587 1.00 98.12 96 VAL A C 1
ATOM 698 O O . VAL A 1 96 ? -8.267 3.137 20.254 1.00 98.12 96 VAL A O 1
ATOM 701 N N . ALA A 1 97 ? -6.154 2.968 19.494 1.00 98.25 97 ALA A N 1
ATOM 702 C CA . ALA A 1 97 ? -5.847 1.658 20.074 1.00 98.25 97 ALA A CA 1
ATOM 703 C C . ALA A 1 97 ? -6.050 1.577 21.595 1.00 98.25 97 ALA A C 1
ATOM 705 O O . ALA A 1 97 ? -6.222 0.487 22.138 1.00 98.25 97 ALA A O 1
ATOM 706 N N . ARG A 1 98 ? -6.029 2.724 22.290 1.00 98.06 98 ARG A N 1
ATOM 707 C CA . ARG A 1 98 ? -6.305 2.807 23.733 1.00 98.06 98 ARG A CA 1
ATOM 708 C C . ARG A 1 98 ? -7.771 2.564 24.083 1.00 98.06 98 ARG A C 1
ATOM 710 O O . ARG A 1 98 ? -8.064 2.267 25.236 1.00 98.06 98 ARG A O 1
ATOM 717 N N . THR A 1 99 ? -8.681 2.734 23.127 1.00 98.06 99 THR A N 1
ATOM 718 C CA . THR A 1 99 ? -10.131 2.648 23.353 1.00 98.06 99 THR A CA 1
ATOM 719 C C . THR A 1 99 ? -10.742 1.428 22.679 1.00 98.06 99 THR A C 1
ATOM 721 O O . THR A 1 99 ? -11.671 0.840 23.223 1.00 98.06 99 THR A O 1
ATOM 724 N N . THR A 1 100 ? -10.244 1.041 21.504 1.00 98.62 100 THR A N 1
ATOM 725 C CA . THR A 1 100 ? -10.757 -0.119 20.770 1.00 98.62 100 THR A CA 1
ATOM 726 C C . THR A 1 100 ? -9.708 -0.699 19.819 1.00 98.62 100 THR A C 1
ATOM 728 O O . THR A 1 100 ? -8.633 -0.127 19.637 1.00 98.62 100 THR A O 1
ATOM 731 N N . ARG A 1 101 ? -10.015 -1.831 19.178 1.00 98.50 101 ARG A N 1
ATOM 732 C CA . ARG A 1 101 ? -9.200 -2.383 18.093 1.00 98.50 101 ARG A CA 1
ATOM 733 C C . ARG A 1 101 ? -9.211 -1.436 16.893 1.00 98.50 101 ARG A C 1
ATOM 735 O O . ARG A 1 101 ? -10.277 -1.036 16.430 1.00 98.50 101 ARG A O 1
ATOM 742 N N . VAL A 1 102 ? -8.037 -1.133 16.349 1.00 98.56 102 VAL A N 1
ATOM 743 C CA . VAL A 1 102 ? -7.891 -0.284 15.162 1.00 98.56 102 VAL A CA 1
ATOM 744 C C . VAL A 1 102 ? -6.904 -0.883 14.172 1.00 98.56 102 VAL A C 1
ATOM 746 O O . VAL A 1 102 ? -5.809 -1.311 14.544 1.00 98.56 102 VAL A O 1
ATOM 749 N N . CYS A 1 103 ? -7.286 -0.885 12.903 1.00 97.75 103 CYS A N 1
ATOM 750 C CA . CYS A 1 103 ? -6.488 -1.388 11.803 1.00 97.75 103 CYS A CA 1
ATOM 751 C C . CYS A 1 103 ? -6.214 -0.281 10.786 1.00 97.75 103 CYS A C 1
ATOM 753 O O . CYS A 1 103 ? -7.122 0.454 10.411 1.00 97.75 103 CYS A O 1
ATOM 755 N N . THR A 1 104 ? -4.973 -0.182 10.329 1.00 97.44 104 THR A N 1
ATOM 756 C CA . THR A 1 104 ? -4.584 0.593 9.146 1.00 97.44 104 THR A CA 1
ATOM 757 C C . THR A 1 104 ? -4.255 -0.388 8.033 1.00 97.44 104 THR A C 1
ATOM 759 O O . THR A 1 104 ? -3.608 -1.403 8.304 1.00 97.44 104 THR A O 1
ATOM 762 N N . TYR A 1 105 ? -4.668 -0.099 6.806 1.00 95.44 105 TYR A N 1
ATOM 763 C CA . TYR A 1 105 ? -4.399 -0.972 5.665 1.00 95.44 105 TYR A CA 1
ATOM 764 C C . TYR A 1 105 ? -3.982 -0.158 4.436 1.00 95.44 105 TYR A C 1
ATOM 766 O O . TYR A 1 105 ? -4.292 1.033 4.341 1.00 95.44 105 TYR A O 1
ATOM 774 N N . ASP A 1 106 ? -3.286 -0.807 3.505 1.00 95.81 106 ASP A N 1
ATOM 775 C CA . ASP A 1 106 ? -2.888 -0.212 2.231 1.00 95.81 106 ASP A CA 1
ATOM 776 C C . ASP A 1 106 ? -3.762 -0.741 1.089 1.00 95.81 106 ASP A C 1
ATOM 778 O O . ASP A 1 106 ? -3.906 -1.954 0.909 1.00 95.81 106 ASP A O 1
ATOM 782 N N . ARG A 1 107 ? -4.300 0.149 0.245 1.00 95.06 107 ARG A N 1
ATOM 783 C CA . ARG A 1 107 ? -4.962 -0.278 -1.002 1.00 95.06 107 ARG A CA 1
ATOM 784 C C . ARG A 1 107 ? -3.969 -0.989 -1.921 1.00 95.06 107 ARG A C 1
ATOM 786 O O . ARG A 1 107 ? -2.777 -0.702 -1.888 1.00 95.06 107 ARG A O 1
ATOM 793 N N . ALA A 1 108 ? -4.464 -1.847 -2.814 1.00 95.19 108 ALA A N 1
ATOM 794 C CA . ALA A 1 108 ? -3.600 -2.523 -3.782 1.00 95.19 108 ALA A CA 1
ATOM 795 C C . ALA A 1 108 ? -2.787 -1.511 -4.613 1.00 95.19 108 ALA A C 1
ATOM 797 O O . ALA A 1 108 ? -3.370 -0.581 -5.192 1.00 95.19 108 ALA A O 1
ATOM 798 N N . GLY A 1 109 ? -1.471 -1.725 -4.685 1.00 93.25 109 GLY A N 1
ATOM 799 C CA . GLY A 1 109 ? -0.497 -0.830 -5.317 1.00 93.25 109 GLY A CA 1
ATOM 800 C C . GLY A 1 109 ? -0.014 0.342 -4.452 1.00 93.25 109 GLY A C 1
ATOM 801 O O . GLY A 1 109 ? 0.665 1.217 -4.980 1.00 93.25 109 GLY A O 1
ATOM 802 N N . MET A 1 110 ? -0.371 0.389 -3.165 1.00 93.81 110 MET A N 1
ATOM 803 C CA . MET A 1 110 ? 0.088 1.404 -2.211 1.00 93.81 110 MET A CA 1
ATOM 804 C C . MET A 1 110 ? 0.889 0.762 -1.080 1.00 93.81 110 MET A C 1
ATOM 806 O O . MET A 1 110 ? 0.613 -0.373 -0.699 1.00 93.81 110 MET A O 1
ATOM 810 N N . GLY A 1 111 ? 1.822 1.521 -0.498 1.00 92.62 111 GLY A N 1
ATOM 811 C CA . GLY A 1 111 ? 2.573 1.108 0.689 1.00 92.62 111 GLY A CA 1
ATOM 812 C C . GLY A 1 111 ? 3.195 -0.278 0.524 1.00 92.62 111 GLY A C 1
ATOM 813 O O . GLY A 1 111 ? 3.969 -0.498 -0.403 1.00 92.62 111 GLY A O 1
ATOM 814 N N . TYR A 1 112 ? 2.835 -1.206 1.408 1.00 94.12 112 TYR A N 1
ATOM 815 C CA . TYR A 1 112 ? 3.335 -2.582 1.377 1.00 94.12 112 TYR A CA 1
ATOM 816 C C . TYR A 1 112 ? 2.442 -3.555 0.588 1.00 94.12 112 TYR A C 1
ATOM 818 O O . TYR A 1 112 ? 2.814 -4.718 0.431 1.00 94.12 112 TYR A O 1
ATOM 826 N N . SER A 1 113 ? 1.266 -3.124 0.119 1.00 95.38 113 SER A N 1
ATOM 827 C CA . SER A 1 113 ? 0.329 -3.968 -0.634 1.00 95.38 113 SER A CA 1
ATOM 828 C C . SER A 1 113 ? 0.845 -4.311 -2.028 1.00 95.38 113 SER A C 1
ATOM 830 O O . SER A 1 113 ? 1.360 -3.456 -2.748 1.00 95.38 113 SER A O 1
ATOM 832 N N . ASP A 1 114 ? 0.605 -5.553 -2.457 1.00 95.25 114 ASP A N 1
ATOM 833 C CA . ASP A 1 114 ? 0.885 -5.980 -3.825 1.00 95.25 114 ASP A CA 1
ATOM 834 C C . ASP A 1 114 ? 0.082 -5.113 -4.824 1.00 95.25 114 ASP A C 1
ATOM 836 O O . ASP A 1 114 ? -0.990 -4.570 -4.520 1.00 95.25 114 ASP A O 1
ATOM 840 N N . SER A 1 115 ? 0.575 -5.012 -6.061 1.00 94.62 115 SER A N 1
ATOM 841 C CA . SER A 1 115 ? -0.197 -4.407 -7.151 1.00 94.62 115 SER A CA 1
ATOM 842 C C . SER A 1 115 ? -1.468 -5.213 -7.428 1.00 94.62 115 SER A C 1
ATOM 844 O O . SER A 1 115 ? -1.423 -6.426 -7.621 1.00 94.62 115 SER A O 1
ATOM 846 N N . GLY A 1 116 ? -2.607 -4.522 -7.479 1.00 93.38 116 GLY A N 1
ATOM 847 C CA . GLY A 1 116 ? -3.897 -5.132 -7.793 1.00 93.38 116 GLY A CA 1
ATOM 848 C C . GLY A 1 116 ? -4.219 -5.137 -9.292 1.00 93.38 116 GLY A C 1
ATOM 849 O O . GLY A 1 116 ? -3.591 -4.425 -10.080 1.00 93.38 116 GLY A O 1
ATOM 850 N N . PRO A 1 117 ? -5.258 -5.880 -9.706 1.00 93.81 117 PRO A N 1
ATOM 851 C CA . PRO A 1 117 ? -5.702 -5.924 -11.094 1.00 93.81 117 PRO A CA 1
ATOM 852 C C . PRO A 1 117 ? -6.190 -4.556 -11.595 1.00 93.81 117 PRO A C 1
ATOM 854 O O . PRO A 1 117 ? -6.876 -3.808 -10.887 1.00 93.81 117 PRO A O 1
ATOM 857 N N . LEU A 1 118 ? -5.874 -4.264 -12.859 1.00 93.56 118 LEU A N 1
ATOM 858 C CA . LEU A 1 118 ? -6.387 -3.111 -13.600 1.00 93.56 118 LEU A CA 1
ATOM 859 C C . LEU A 1 118 ? -7.766 -3.421 -14.227 1.00 93.56 118 LEU A C 1
ATOM 861 O O . LEU A 1 118 ? -8.049 -4.581 -14.534 1.00 93.56 118 LEU A O 1
ATOM 865 N N . PRO A 1 119 ? -8.626 -2.410 -14.461 1.00 94.44 119 PRO A N 1
ATOM 866 C CA . PRO A 1 119 ? -8.473 -1.010 -14.052 1.00 94.44 119 PRO A CA 1
ATOM 867 C C . PRO A 1 119 ? -8.722 -0.798 -12.544 1.00 94.44 119 PRO A C 1
ATOM 869 O O . PRO A 1 119 ? -9.505 -1.523 -11.922 1.00 94.44 119 PRO A O 1
ATOM 872 N N . ARG A 1 120 ? -8.072 0.224 -11.962 1.00 91.25 120 ARG A N 1
ATOM 873 C CA . ARG A 1 120 ? -8.268 0.661 -10.565 1.00 91.25 120 ARG A CA 1
ATOM 874 C C . ARG A 1 120 ? -9.500 1.573 -10.470 1.00 91.25 120 ARG A C 1
ATOM 876 O O . ARG A 1 120 ? -9.401 2.779 -10.674 1.00 91.25 120 ARG A O 1
ATOM 883 N N . THR A 1 121 ? -10.672 0.984 -10.237 1.00 92.81 121 THR A N 1
ATOM 884 C CA . THR A 1 121 ? -11.959 1.696 -10.132 1.00 92.81 121 THR A CA 1
ATOM 885 C C . THR A 1 121 ? -12.431 1.796 -8.681 1.00 92.81 121 THR A C 1
ATOM 887 O O . THR A 1 121 ? -12.090 0.950 -7.858 1.00 92.81 121 THR A O 1
ATOM 890 N N . ALA A 1 122 ? -13.278 2.786 -8.374 1.00 90.75 122 ALA A N 1
ATOM 891 C CA . ALA A 1 122 ? -13.853 2.955 -7.032 1.00 90.75 122 ALA A CA 1
ATOM 892 C C . ALA A 1 122 ? -14.627 1.712 -6.553 1.00 90.75 122 ALA A C 1
ATOM 894 O O . ALA A 1 122 ? -14.492 1.288 -5.412 1.00 90.75 122 ALA A O 1
ATOM 895 N N . ASP A 1 123 ? -15.380 1.082 -7.453 1.00 93.38 123 ASP A N 1
ATOM 896 C CA . ASP A 1 123 ? -16.106 -0.165 -7.197 1.00 93.38 123 ASP A CA 1
ATOM 897 C C . ASP A 1 123 ? -15.166 -1.343 -6.862 1.00 93.38 123 ASP A C 1
ATOM 899 O O . ASP A 1 123 ? -15.493 -2.197 -6.040 1.00 93.38 123 ASP A O 1
ATOM 903 N N . ARG A 1 124 ? -13.958 -1.376 -7.439 1.00 91.69 124 ARG A N 1
ATOM 904 C CA . ARG A 1 124 ? -12.936 -2.353 -7.050 1.00 91.69 124 ARG A CA 1
ATOM 905 C C . ARG A 1 124 ? -12.362 -2.046 -5.669 1.00 91.69 124 ARG A C 1
ATOM 907 O O . ARG A 1 124 ? -12.238 -2.976 -4.885 1.00 91.69 124 ARG A O 1
ATOM 914 N N . PHE A 1 125 ? -12.066 -0.783 -5.362 1.00 90.69 125 PHE A N 1
ATOM 915 C CA . PHE A 1 125 ? -11.595 -0.396 -4.026 1.00 90.69 125 PHE A CA 1
ATOM 916 C C . PHE A 1 125 ? -12.607 -0.785 -2.942 1.00 90.69 125 PHE A C 1
ATOM 918 O O . PHE A 1 125 ? -12.223 -1.357 -1.932 1.00 90.69 125 PHE A O 1
ATOM 925 N N . ALA A 1 126 ? -13.903 -0.575 -3.195 1.00 90.19 126 ALA A N 1
ATOM 926 C CA . ALA A 1 126 ? -14.976 -0.943 -2.271 1.00 90.19 126 ALA A CA 1
ATOM 927 C C . ALA A 1 126 ? -15.087 -2.457 -2.005 1.00 90.19 126 ALA A C 1
ATOM 929 O O . ALA A 1 126 ? -15.571 -2.846 -0.951 1.00 90.19 126 ALA A O 1
ATOM 930 N N . ARG A 1 127 ? -14.658 -3.312 -2.945 1.00 90.81 127 ARG A N 1
ATOM 931 C CA . ARG A 1 127 ? -14.618 -4.775 -2.757 1.00 90.81 127 ARG A CA 1
ATOM 932 C C . ARG A 1 127 ? -13.369 -5.275 -2.036 1.00 90.81 127 ARG A C 1
ATOM 934 O O . ARG A 1 127 ? -13.372 -6.401 -1.557 1.00 90.81 127 ARG A O 1
ATOM 941 N N . GLU A 1 128 ? -12.299 -4.489 -2.068 1.00 89.75 128 GLU A N 1
ATOM 942 C CA . GLU A 1 128 ? -11.016 -4.798 -1.426 1.00 89.75 128 GLU A CA 1
ATOM 943 C C . GLU A 1 128 ? -10.989 -4.392 0.059 1.00 89.75 128 GLU A C 1
ATOM 945 O O . GLU A 1 128 ? -10.062 -4.781 0.767 1.00 89.75 128 GLU A O 1
ATOM 950 N N . LEU A 1 129 ? -11.977 -3.596 0.488 1.00 85.31 129 LEU A N 1
ATOM 951 C CA . LEU A 1 129 ? -12.199 -3.108 1.853 1.00 85.31 129 LEU A CA 1
ATOM 952 C C . LEU A 1 129 ? -12.815 -4.162 2.782 1.00 85.31 129 LEU A C 1
ATOM 954 O O . LEU A 1 129 ? -13.736 -4.886 2.337 1.00 85.31 129 LEU A O 1
#

Nearest PDB structures (foldseek):
  6xtc-assembly2_D  TM=8.572E-01  e=3.658E-05  synthetic construct
  6ty7-assembly1_A  TM=8.179E-01  e=5.810E-05  synthetic construct
  8b6s-assembly2_B  TM=8.574E-01  e=3.034E-04  Rhodococcus sp. (in: high G+C Gram-positive bacteria)
  7ziz-assembly1_A  TM=8.232E-01  e=3.034E-04  Rhodococcus sp. (in: high G+C Gram-positive bacteria)
  8b6o-assembly1_A  TM=7.481E-01  e=2.658E-04  Rhodococcus sp. (in: high G+C Gram-positive bacteria)

Mean predicted aligned error: 7.69 Å

Radius of gyration: 26.64 Å; Cα contacts (8 Å, |Δi|>4): 148; chains: 1; bounding box: 60×38×80 Å

Foldseek 3Di:
DDDDPVVVVVVVVVVVVVVVVVVVVVVVVVVVVVVVVVVVVVVVCCVVDPQADDWDDPDPWTKGKHKAAADDDEAEDEDDPPAALVVCVPPPRVVVNVPHMYMGIGQAPDDPTDHDDDDPDPVVSVSVD